Protein AF-A0A817FP18-F1 (afdb_monomer_lite)

Radius of gyration: 15.21 Å; chains: 1; bounding box: 32×34×40 Å

Secondary structure (DSSP, 8-state):
-EEEE--SSS-------EEEEEETTEEEEES-STTTTT--TT-EEEEE-TTS-TT-EEEEEEEEEETTTTEEEEEESS--PPPP-----TT-EEEEEEEEE-SS-EEEEEEEEEEEE----TTS--EE-----TT-TTPEEEE-

Structure (mmCIF, N/CA/C/O backbone):
data_AF-A0A817FP18-F1
#
_entry.id   AF-A0A817FP18-F1
#
loop_
_atom_site.group_PDB
_atom_site.id
_atom_site.type_symbol
_atom_site.label_atom_id
_atom_site.label_alt_id
_atom_site.label_comp_id
_atom_site.label_asym_id
_atom_site.label_entity_id
_atom_site.label_seq_id
_atom_site.pdbx_PDB_ins_code
_atom_site.Cartn_x
_atom_site.Cartn_y
_atom_site.Cartn_z
_atom_site.occupancy
_atom_site.B_iso_or_equiv
_atom_site.auth_seq_id
_atom_site.auth_comp_id
_atom_site.auth_asym_id
_atom_site.auth_atom_id
_atom_site.pdbx_PDB_model_num
ATOM 1 N N . MET A 1 1 ? -7.215 5.954 -2.078 1.00 38.84 1 MET A N 1
ATOM 2 C CA . MET A 1 1 ? -6.108 6.244 -1.145 1.00 38.84 1 MET A CA 1
ATOM 3 C C . MET A 1 1 ? -6.620 7.127 -0.027 1.00 38.84 1 MET A C 1
ATOM 5 O O . MET A 1 1 ? -7.559 7.867 -0.280 1.00 38.84 1 MET A O 1
ATOM 9 N N . LEU A 1 2 ? -6.086 7.004 1.185 1.00 39.00 2 LEU A N 1
ATOM 10 C CA . LEU A 1 2 ? -6.812 7.363 2.402 1.00 39.00 2 LEU A CA 1
ATOM 11 C C . LEU A 1 2 ? -5.820 7.767 3.541 1.00 39.00 2 LEU A C 1
ATOM 13 O O . LEU A 1 2 ? -4.729 7.204 3.593 1.00 39.00 2 LEU A O 1
ATOM 17 N N . THR A 1 3 ? -6.172 8.722 4.423 1.00 42.47 3 THR A N 1
ATOM 18 C CA . THR A 1 3 ? -5.342 9.241 5.552 1.00 42.47 3 THR A CA 1
ATOM 19 C C . THR A 1 3 ? -5.980 9.064 6.939 1.00 42.47 3 THR A C 1
ATOM 21 O O . THR A 1 3 ? -7.118 9.481 7.099 1.00 42.47 3 THR A O 1
ATOM 24 N N . ILE A 1 4 ? -5.291 8.530 7.963 1.00 39.19 4 ILE A N 1
ATOM 25 C CA . ILE A 1 4 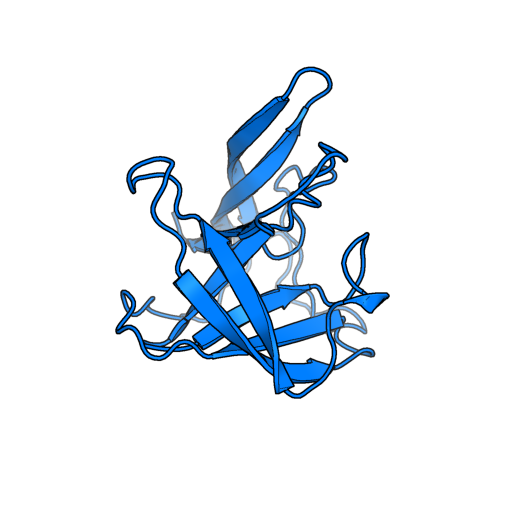? -5.899 8.314 9.301 1.00 39.19 4 ILE A CA 1
ATOM 26 C C . ILE A 1 4 ? -5.957 9.591 10.187 1.00 39.19 4 ILE A C 1
ATOM 28 O O . ILE A 1 4 ? -4.952 10.292 10.259 1.00 39.19 4 ILE A O 1
ATOM 32 N N . SER A 1 5 ? -7.069 9.881 10.895 1.00 44.62 5 SER A N 1
ATOM 33 C CA . SER A 1 5 ? -7.190 10.963 11.911 1.00 44.62 5 SER A CA 1
ATOM 34 C C . SER A 1 5 ? -7.964 10.557 13.193 1.00 44.62 5 SER A C 1
ATOM 36 O O . SER A 1 5 ? -8.685 9.564 13.203 1.00 44.62 5 SER A O 1
ATOM 38 N N . GLU A 1 6 ? -7.816 11.315 14.289 1.00 44.12 6 GLU A N 1
ATOM 39 C CA . GLU A 1 6 ? -8.673 11.270 15.494 1.00 44.12 6 GLU A CA 1
ATOM 40 C C . GLU A 1 6 ? -9.387 12.638 15.662 1.00 44.12 6 GLU A C 1
ATOM 42 O O . GLU A 1 6 ? -8.814 13.681 15.349 1.00 44.12 6 GLU A O 1
ATOM 47 N N . GLN A 1 7 ? -10.617 12.663 16.193 1.00 41.69 7 GLN A N 1
ATOM 48 C CA . GLN A 1 7 ? -11.227 13.846 16.838 1.00 41.69 7 GLN A CA 1
ATOM 49 C C . GLN A 1 7 ? -11.579 13.430 18.282 1.00 41.69 7 GLN A C 1
ATOM 51 O O . GLN A 1 7 ? -12.149 12.357 18.454 1.00 41.69 7 GLN A O 1
ATOM 56 N N . GLN A 1 8 ? -11.281 14.147 19.374 1.00 38.97 8 GLN A N 1
ATOM 57 C CA . GLN A 1 8 ? -11.077 15.580 19.627 1.00 38.97 8 GLN A CA 1
ATOM 58 C C . GLN A 1 8 ? -10.004 15.830 20.723 1.00 38.97 8 GLN A C 1
ATOM 60 O O . GLN A 1 8 ? -9.705 14.936 21.507 1.00 38.97 8 GLN A O 1
ATOM 65 N N . GLN A 1 9 ? -9.583 17.103 20.826 1.00 32.91 9 GLN A N 1
ATOM 66 C CA . GLN A 1 9 ? -8.765 17.789 21.853 1.00 32.91 9 GLN A CA 1
ATOM 67 C C . GLN A 1 9 ? -7.232 17.812 21.672 1.00 32.91 9 GLN A C 1
ATOM 69 O O . GLN A 1 9 ? -6.506 16.886 22.007 1.00 32.91 9 GLN A O 1
ATOM 74 N N . GLU A 1 10 ? -6.767 18.972 21.186 1.00 33.22 10 GLU A N 1
ATOM 75 C CA . GLU A 1 10 ? -5.499 19.641 21.526 1.00 33.22 10 GLU A CA 1
ATOM 76 C C . GLU A 1 10 ? -4.228 18.776 21.579 1.00 33.22 10 GLU A C 1
ATOM 78 O O . GLU A 1 10 ? -3.484 18.752 22.552 1.00 33.22 10 GLU A O 1
ATOM 83 N N . SER A 1 11 ? -3.903 18.153 20.449 1.00 31.05 11 SER A N 1
ATOM 84 C CA . SER A 1 11 ? -2.526 18.104 19.942 1.00 31.05 11 SER A CA 1
ATOM 85 C C . SER A 1 11 ? -2.584 17.864 18.432 1.00 31.05 11 SER A C 1
ATOM 87 O O . SER A 1 11 ? -2.917 16.779 17.969 1.00 31.05 11 SER A O 1
ATOM 89 N N . ASN A 1 12 ? -2.334 18.912 17.639 1.00 33.53 12 ASN A N 1
ATOM 90 C CA . ASN A 1 12 ? -2.359 18.872 16.170 1.00 33.53 12 ASN A CA 1
ATOM 91 C C . ASN A 1 12 ? -1.159 18.087 15.614 1.00 33.53 12 ASN A C 1
ATOM 93 O O . ASN A 1 12 ? -0.269 18.642 14.972 1.00 33.53 12 ASN A O 1
ATOM 97 N N . ILE A 1 13 ? -1.132 16.781 15.856 1.00 35.38 13 ILE A N 1
ATOM 98 C CA . ILE A 1 13 ? -0.326 15.845 15.083 1.00 35.38 13 ILE A CA 1
ATOM 99 C C . ILE A 1 13 ? -1.284 14.777 14.578 1.00 35.38 13 ILE A C 1
ATOM 101 O O . ILE A 1 13 ? -1.386 13.686 15.134 1.00 35.38 13 ILE A O 1
ATOM 105 N N . THR A 1 14 ? -1.990 15.087 13.493 1.00 50.28 14 THR A N 1
ATOM 106 C CA . THR A 1 14 ? -2.580 14.043 12.661 1.00 50.28 14 THR A CA 1
ATOM 107 C C . THR A 1 14 ? -1.414 13.222 12.117 1.00 50.28 14 THR A C 1
ATOM 109 O O . THR A 1 14 ? -0.649 13.668 11.253 1.00 50.28 14 THR A O 1
ATOM 112 N N . LYS A 1 15 ? -1.192 12.044 12.702 1.00 58.91 15 LYS A N 1
ATOM 113 C CA . LYS A 1 15 ? -0.192 11.093 12.224 1.00 58.91 15 LYS A CA 1
ATOM 114 C C . LYS A 1 15 ? -0.717 10.482 10.935 1.00 58.91 15 LYS A C 1
ATOM 116 O O . LYS A 1 15 ? -1.353 9.436 10.925 1.00 58.91 15 LYS A O 1
ATOM 121 N N . ASN A 1 16 ? -0.477 11.182 9.835 1.00 64.31 16 ASN A N 1
ATOM 122 C CA . ASN A 1 16 ? -1.006 10.765 8.549 1.00 64.31 16 ASN A CA 1
ATOM 123 C C . ASN A 1 16 ? -0.190 9.573 8.039 1.00 64.31 16 ASN A C 1
ATOM 125 O O . ASN A 1 16 ? 1.040 9.614 7.971 1.00 64.31 16 ASN A O 1
ATOM 129 N N . HIS A 1 17 ? -0.890 8.506 7.695 1.00 76.88 17 HIS A N 1
ATOM 130 C CA . HIS A 1 17 ? -0.337 7.343 7.028 1.00 76.88 17 HIS A CA 1
ATOM 131 C C . HIS A 1 17 ? -1.169 7.111 5.779 1.00 76.88 17 HIS A C 1
ATOM 133 O O . HIS A 1 17 ? -2.393 7.252 5.825 1.00 76.88 17 HIS A O 1
ATOM 139 N N . THR A 1 18 ? -0.507 6.798 4.673 1.00 87.19 18 THR A N 1
ATOM 140 C CA . THR A 1 18 ? -1.205 6.500 3.431 1.00 87.19 18 THR A CA 1
ATOM 141 C C . THR A 1 18 ? -1.739 5.077 3.501 1.00 87.19 18 THR A C 1
ATOM 143 O O . THR A 1 18 ? -1.046 4.173 3.963 1.00 87.19 18 THR A O 1
ATOM 146 N N . VAL A 1 19 ? -2.974 4.871 3.056 1.00 89.94 19 VAL A N 1
ATOM 147 C CA . VAL A 1 19 ? -3.557 3.533 2.914 1.00 89.94 19 VAL A CA 1
ATOM 148 C C . VAL A 1 19 ? -4.184 3.373 1.526 1.00 89.94 19 VAL A C 1
ATOM 150 O O . VAL A 1 19 ? -4.611 4.346 0.887 1.00 89.94 19 VAL A O 1
ATOM 153 N N . THR A 1 20 ? -4.287 2.129 1.076 1.00 92.12 20 THR A N 1
ATOM 154 C CA . THR A 1 20 ? -4.743 1.743 -0.261 1.00 92.12 20 THR A CA 1
ATOM 155 C C . THR A 1 20 ? -5.949 0.824 -0.166 1.00 92.12 20 THR A C 1
ATOM 157 O O . THR A 1 20 ? -5.976 -0.086 0.653 1.00 92.12 20 THR A O 1
ATOM 160 N N . ILE A 1 21 ? -6.965 1.054 -0.997 1.00 91.75 21 ILE A N 1
ATOM 161 C CA . ILE A 1 21 ? -8.116 0.148 -1.097 1.00 91.75 21 ILE A CA 1
ATOM 162 C C . ILE A 1 21 ? -7.668 -1.092 -1.863 1.00 91.75 21 ILE A C 1
ATOM 164 O O . ILE A 1 21 ? -7.011 -0.949 -2.890 1.00 91.75 21 ILE A O 1
ATOM 168 N N . VAL A 1 22 ? -8.018 -2.284 -1.379 1.00 91.81 22 VAL A N 1
ATOM 169 C CA . VAL A 1 22 ? -7.691 -3.564 -2.041 1.00 91.81 22 VAL A CA 1
ATOM 170 C C . VAL A 1 22 ? -8.918 -4.399 -2.382 1.00 91.81 22 VAL A C 1
ATOM 172 O O . VAL A 1 22 ? -8.828 -5.287 -3.222 1.00 91.81 22 VAL A O 1
ATOM 175 N N . ASN A 1 23 ? -10.062 -4.121 -1.752 1.00 90.38 23 ASN A N 1
ATOM 176 C CA . ASN A 1 23 ? -11.352 -4.714 -2.091 1.00 90.38 23 ASN A CA 1
ATOM 177 C C . ASN A 1 23 ? -12.501 -3.784 -1.645 1.00 90.38 23 ASN A C 1
ATOM 179 O O . ASN A 1 23 ? -12.257 -2.743 -1.037 1.00 90.38 23 ASN A O 1
ATOM 183 N N . ASP A 1 24 ? -13.740 -4.180 -1.915 1.00 90.38 24 ASP A N 1
ATOM 184 C CA . ASP A 1 24 ? -14.992 -3.474 -1.609 1.00 90.38 24 ASP A CA 1
ATOM 185 C C . ASP A 1 24 ? -15.174 -3.034 -0.151 1.00 90.38 24 ASP A C 1
ATOM 187 O O . ASP A 1 24 ? -15.939 -2.117 0.108 1.00 90.38 24 ASP A O 1
ATOM 191 N N . ASN A 1 25 ? -14.486 -3.628 0.814 1.00 93.56 25 ASN A N 1
ATOM 192 C CA . ASN A 1 25 ? -14.540 -3.190 2.212 1.00 93.56 25 ASN A CA 1
ATOM 193 C C . ASN A 1 25 ? -13.189 -3.277 2.931 1.00 93.56 25 ASN A C 1
ATOM 195 O O . ASN A 1 25 ? -13.130 -3.164 4.157 1.00 93.56 25 ASN A O 1
ATOM 199 N N . HIS A 1 26 ? -12.105 -3.468 2.177 1.00 94.25 26 HIS A N 1
ATOM 200 C CA . HIS A 1 26 ? -10.772 -3.689 2.721 1.00 94.25 26 HIS A CA 1
ATOM 201 C C . HIS A 1 26 ? -9.782 -2.646 2.234 1.00 94.25 26 HIS A C 1
ATOM 203 O O . HIS A 1 26 ? -9.683 -2.342 1.041 1.00 94.25 26 HIS A O 1
ATOM 209 N N . ILE A 1 27 ? -8.981 -2.170 3.178 1.00 93.75 27 ILE A N 1
ATOM 210 C CA . ILE A 1 27 ? -7.863 -1.276 2.927 1.00 93.75 27 ILE A CA 1
ATOM 211 C C . ILE A 1 27 ? -6.595 -1.859 3.550 1.00 93.75 27 ILE A C 1
ATOM 213 O O . ILE A 1 27 ? -6.641 -2.518 4.592 1.00 93.75 27 ILE A O 1
ATOM 217 N N . VAL A 1 28 ? -5.457 -1.599 2.923 1.00 93.56 28 VAL A N 1
ATOM 218 C CA . VAL A 1 28 ? -4.139 -2.007 3.403 1.00 93.56 28 VAL A CA 1
ATOM 219 C C . VAL A 1 28 ? -3.241 -0.807 3.583 1.00 93.56 28 VAL A C 1
ATOM 221 O O . VAL A 1 28 ? -3.393 0.225 2.934 1.00 93.56 28 VAL A O 1
ATOM 224 N N . SER A 1 29 ? -2.281 -0.968 4.471 1.00 92.81 29 SER A N 1
ATOM 225 C CA . SER A 1 29 ? -1.249 0.008 4.752 1.00 92.81 29 SER A CA 1
ATOM 226 C C . SER A 1 29 ? 0.005 -0.722 5.202 1.00 92.81 29 SER A C 1
ATOM 228 O O . SER A 1 29 ? -0.052 -1.919 5.489 1.00 92.81 29 SER A O 1
ATOM 230 N N . HIS A 1 30 ? 1.124 -0.014 5.313 1.00 91.19 30 HIS A N 1
ATOM 231 C CA . HIS A 1 30 ? 2.275 -0.561 6.019 1.00 91.19 30 HIS A CA 1
ATOM 232 C C . HIS A 1 30 ? 2.035 -0.577 7.531 1.00 91.19 30 HIS A C 1
ATOM 234 O O . HIS A 1 30 ? 1.278 0.244 8.057 1.00 91.19 30 HIS A O 1
ATOM 240 N N . TYR A 1 31 ? 2.636 -1.555 8.211 1.00 90.25 31 TYR A N 1
ATOM 241 C CA . TYR A 1 31 ? 2.503 -1.726 9.659 1.00 90.25 31 TYR A CA 1
ATOM 242 C C . TYR A 1 31 ? 3.514 -0.873 10.442 1.00 90.25 31 TYR A C 1
ATOM 244 O O . TYR A 1 31 ? 3.256 -0.475 11.583 1.00 90.25 31 TYR A O 1
ATOM 252 N N . HIS A 1 32 ? 4.671 -0.574 9.850 1.00 87.56 32 HIS A N 1
ATOM 253 C CA . HIS A 1 32 ? 5.660 0.315 10.443 1.00 87.56 32 HIS A CA 1
ATOM 254 C C . HIS A 1 32 ? 5.187 1.775 10.532 1.00 87.56 32 HIS A C 1
ATOM 256 O O . HIS A 1 32 ? 4.117 2.170 10.081 1.00 87.56 32 HIS A O 1
ATOM 262 N N . GLY A 1 33 ? 6.049 2.611 11.108 1.00 77.44 33 GLY A N 1
ATOM 263 C CA . GLY A 1 33 ? 5.865 4.055 11.132 1.00 77.44 33 GLY A CA 1
ATOM 264 C C . GLY A 1 33 ? 5.222 4.562 12.417 1.00 77.44 33 GLY A C 1
ATOM 265 O O . GLY A 1 33 ? 5.158 3.878 13.439 1.00 77.44 33 GLY A O 1
ATOM 266 N N . GLU A 1 34 ? 4.785 5.817 12.370 1.00 72.12 34 GLU A N 1
ATOM 267 C CA . GLU A 1 34 ? 4.376 6.593 13.549 1.00 72.12 34 GLU A CA 1
ATOM 268 C C . GLU A 1 34 ? 3.079 6.071 14.197 1.00 72.12 34 GLU A C 1
ATOM 270 O O . GLU A 1 34 ? 2.843 6.320 15.385 1.00 72.12 34 GLU A O 1
ATOM 275 N N . LEU A 1 35 ? 2.280 5.313 13.435 1.00 75.94 35 LEU A N 1
ATOM 276 C CA . LEU A 1 35 ? 1.022 4.702 13.870 1.00 75.94 35 LEU A CA 1
ATOM 277 C C . LEU A 1 35 ? 1.171 3.272 14.403 1.00 75.94 35 LEU A C 1
ATOM 279 O O . LEU A 1 35 ? 0.193 2.729 14.906 1.00 75.94 35 LEU A O 1
ATOM 283 N N . ARG A 1 36 ? 2.356 2.643 14.355 1.00 83.00 36 ARG A N 1
ATOM 284 C CA . ARG A 1 36 ? 2.516 1.215 14.709 1.00 83.00 36 ARG A CA 1
ATOM 285 C C . ARG A 1 36 ? 1.894 0.841 16.063 1.00 83.00 36 ARG A C 1
ATOM 287 O O . ARG A 1 36 ? 1.235 -0.186 16.183 1.00 83.00 36 ARG A O 1
ATOM 294 N N . TYR A 1 37 ? 2.062 1.683 17.083 1.00 83.62 37 TYR A N 1
ATOM 295 C CA . TYR A 1 37 ? 1.529 1.443 18.437 1.00 83.62 37 TYR A CA 1
ATOM 296 C C . TYR A 1 37 ? -0.002 1.568 18.540 1.00 83.62 37 TYR A C 1
ATOM 298 O O . TYR A 1 37 ? -0.608 1.125 19.521 1.00 83.62 37 TYR A O 1
ATOM 306 N N . GLU A 1 38 ? -0.623 2.173 17.532 1.00 83.81 38 GLU A N 1
ATOM 307 C CA . GLU A 1 38 ? -2.062 2.385 17.404 1.00 83.81 38 GLU A CA 1
ATOM 308 C C . GLU A 1 38 ? -2.711 1.294 16.535 1.00 83.81 38 GLU A C 1
ATOM 310 O O . GLU A 1 38 ? -3.901 1.023 16.679 1.00 83.81 38 GLU A O 1
ATOM 315 N N . LEU A 1 39 ? -1.931 0.580 15.717 1.00 86.69 39 LEU A N 1
ATOM 316 C CA . LEU A 1 39 ? -2.383 -0.544 14.892 1.00 86.69 39 LEU A CA 1
ATOM 317 C C . LEU A 1 39 ? -2.558 -1.830 15.723 1.00 86.69 39 LEU A C 1
ATOM 319 O O . LEU A 1 39 ? -1.787 -2.783 15.617 1.00 86.69 39 LEU A O 1
ATOM 323 N N . LYS A 1 40 ? -3.585 -1.861 16.579 1.00 90.25 40 LYS A N 1
ATOM 324 C CA . LYS A 1 40 ? -3.951 -3.030 17.403 1.00 90.25 40 LYS A CA 1
ATOM 325 C C . LYS A 1 40 ? -5.181 -3.732 16.846 1.00 90.25 40 LYS A C 1
ATOM 327 O O . LYS A 1 40 ? -6.123 -3.062 16.437 1.00 90.25 40 LYS A O 1
ATOM 332 N N . LEU A 1 41 ? -5.212 -5.067 16.908 1.00 94.25 41 LEU A N 1
ATOM 333 C CA . LEU A 1 41 ? -6.384 -5.847 16.495 1.00 94.25 41 LEU A CA 1
ATOM 334 C C . LEU A 1 41 ? -7.654 -5.337 17.183 1.00 94.25 41 LEU A C 1
ATOM 336 O O . LEU A 1 41 ? -7.694 -5.151 18.399 1.00 94.25 41 LEU A O 1
ATOM 340 N N . GLY A 1 42 ? -8.690 -5.111 16.382 1.00 92.06 42 GLY A N 1
ATOM 341 C CA . GLY A 1 42 ? -9.985 -4.626 16.833 1.00 92.06 42 GLY A CA 1
ATOM 342 C C . GLY A 1 42 ? -10.073 -3.124 17.100 1.00 92.06 42 GLY A C 1
ATOM 343 O O . GLY A 1 42 ? -11.178 -2.651 17.357 1.00 92.06 42 GLY A O 1
ATOM 344 N N . ARG A 1 43 ? -8.967 -2.371 17.022 1.00 91.19 43 ARG A N 1
ATOM 345 C CA . ARG A 1 43 ? -8.990 -0.913 17.179 1.00 91.19 43 ARG A CA 1
ATOM 346 C C . ARG A 1 43 ? -9.638 -0.255 15.963 1.00 91.19 43 ARG A C 1
ATOM 348 O O . ARG A 1 43 ? -9.344 -0.623 14.825 1.00 91.19 43 ARG A O 1
ATOM 355 N N . ASN A 1 44 ? -10.492 0.726 16.241 1.00 89.94 44 ASN A N 1
ATOM 356 C CA . ASN A 1 44 ? -11.079 1.594 15.232 1.00 89.94 44 ASN A CA 1
ATOM 357 C C . ASN A 1 44 ? -10.158 2.788 14.969 1.00 89.94 44 ASN A C 1
ATOM 359 O O . ASN A 1 44 ? -9.581 3.351 15.901 1.00 89.94 44 ASN A O 1
ATOM 363 N N . LEU A 1 45 ? -10.039 3.152 13.699 1.00 88.12 45 LEU A N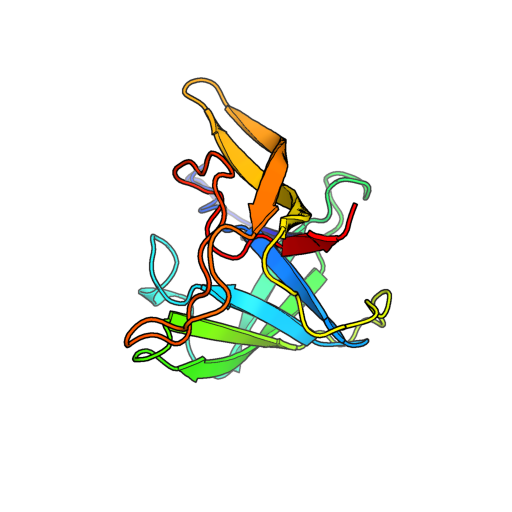 1
ATOM 364 C CA . LEU A 1 45 ? -9.299 4.292 13.173 1.00 88.12 45 LEU A CA 1
ATOM 365 C C . LEU A 1 45 ? -10.219 5.013 12.182 1.00 88.12 45 LEU A C 1
ATOM 367 O O . LEU A 1 45 ? -11.154 4.407 11.657 1.00 88.12 45 LEU A O 1
ATOM 371 N N . TYR A 1 46 ? -9.972 6.286 11.906 1.00 86.62 46 TYR A N 1
ATOM 372 C CA . TYR A 1 46 ? -10.763 7.039 10.932 1.00 86.62 46 TYR A CA 1
ATOM 373 C C . TYR A 1 46 ? -9.916 7.399 9.749 1.00 86.62 46 TYR A C 1
ATOM 375 O O . TYR A 1 46 ? -8.817 7.872 9.969 1.00 86.62 46 TYR A O 1
ATOM 383 N N . VAL A 1 47 ? -10.416 7.236 8.528 1.00 84.00 47 VAL A N 1
ATOM 384 C CA . VAL A 1 47 ? -9.641 7.483 7.318 1.00 84.00 47 VAL A CA 1
ATOM 385 C C . VAL A 1 47 ? -10.318 8.480 6.382 1.00 84.00 47 VAL A C 1
ATOM 387 O O . VAL A 1 47 ? -11.502 8.355 6.087 1.00 84.00 47 VAL A O 1
ATOM 390 N N . LYS A 1 48 ? -9.565 9.475 5.911 1.00 80.19 48 LYS A N 1
ATOM 391 C CA . LYS A 1 48 ? -9.996 10.577 5.044 1.00 80.19 48 LYS A CA 1
ATOM 392 C C . LYS A 1 48 ? -9.616 10.325 3.588 1.00 80.19 48 LYS A C 1
ATOM 394 O O . LYS A 1 48 ? -8.463 9.991 3.310 1.00 80.19 48 LYS A O 1
ATOM 399 N N . PHE A 1 49 ? -10.561 10.525 2.671 1.00 72.75 49 PHE A N 1
ATOM 400 C CA . PHE A 1 49 ? -10.322 10.484 1.223 1.00 72.75 49 PHE A CA 1
ATOM 401 C C . PHE A 1 49 ? -9.915 11.865 0.680 1.00 72.75 49 PHE A C 1
ATOM 403 O O . PHE A 1 49 ? -10.365 12.870 1.226 1.00 72.75 49 PHE A O 1
ATOM 410 N N . PRO A 1 50 ? -9.107 11.928 -0.397 1.00 63.78 50 PRO A N 1
ATOM 411 C CA . PRO A 1 50 ? -8.695 13.187 -1.020 1.00 63.78 50 PRO A CA 1
ATOM 412 C C . PRO A 1 50 ? -9.851 14.028 -1.554 1.00 63.78 50 PRO A C 1
ATOM 414 O O . PRO A 1 50 ? -9.844 15.239 -1.375 1.00 63.78 50 PRO A O 1
ATOM 417 N N . ASP A 1 51 ? -10.834 13.374 -2.173 1.00 59.69 51 ASP A N 1
ATOM 418 C CA . ASP A 1 51 ? -11.892 14.040 -2.945 1.00 59.69 51 ASP A CA 1
ATOM 419 C C . ASP A 1 51 ? -13.217 14.161 -2.184 1.00 59.69 51 ASP A C 1
ATOM 421 O O . ASP A 1 51 ? -14.241 14.531 -2.757 1.00 59.69 51 ASP A O 1
ATOM 425 N N . ILE A 1 52 ? -13.226 13.809 -0.898 1.00 55.72 52 ILE A N 1
ATOM 426 C CA . ILE A 1 52 ? -14.412 13.918 -0.054 1.00 55.72 52 ILE A CA 1
ATOM 427 C C . ILE A 1 52 ? -14.195 15.090 0.898 1.00 55.72 52 ILE A C 1
ATOM 429 O O . ILE A 1 52 ? -13.079 15.295 1.378 1.00 55.72 52 ILE A O 1
ATOM 433 N N . ASP A 1 53 ? -15.268 15.857 1.118 1.00 58.44 53 ASP A N 1
ATOM 434 C CA . ASP A 1 53 ? -15.358 16.978 2.057 1.00 58.44 53 ASP A CA 1
ATOM 435 C C . ASP A 1 53 ? -14.458 16.774 3.285 1.00 58.44 53 ASP A C 1
ATOM 437 O O . ASP A 1 53 ? -14.394 15.672 3.836 1.00 58.44 53 ASP A O 1
ATOM 441 N N . GLU A 1 54 ? -13.766 17.829 3.726 1.00 57.06 54 GLU A N 1
ATOM 442 C CA . GLU A 1 54 ? -12.704 17.751 4.735 1.00 57.06 54 GLU A CA 1
ATOM 443 C C . GLU A 1 54 ? -13.151 17.120 6.060 1.00 57.06 54 GLU A C 1
ATOM 445 O O . GLU A 1 54 ? -12.314 16.649 6.835 1.00 57.06 54 GLU A O 1
ATOM 450 N N . TYR A 1 55 ? -14.462 17.091 6.287 1.00 57.69 55 TYR A N 1
ATOM 451 C CA . TYR A 1 55 ? -15.124 16.553 7.464 1.00 57.69 55 TYR A CA 1
ATOM 452 C C . TYR A 1 55 ? -15.479 15.065 7.359 1.00 57.69 55 TYR A C 1
ATOM 454 O O . TYR A 1 55 ? -15.722 14.426 8.386 1.00 57.69 55 TYR A O 1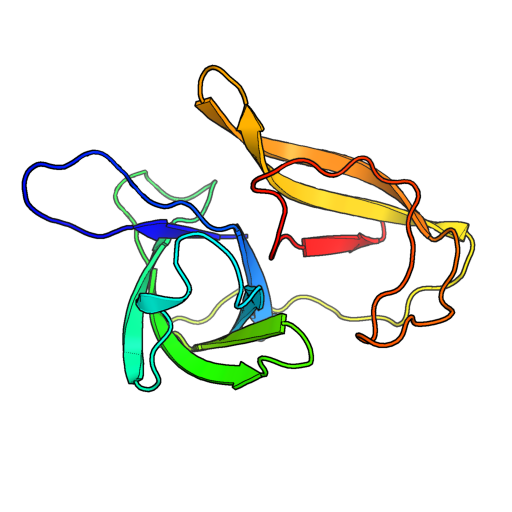
ATOM 462 N N . THR A 1 56 ? -15.481 14.474 6.162 1.00 66.44 56 THR A N 1
ATOM 463 C CA . THR A 1 56 ? -15.897 13.078 5.990 1.00 66.44 56 THR A CA 1
ATOM 464 C C . THR A 1 56 ? -14.750 12.122 6.271 1.00 66.44 56 THR A C 1
ATOM 466 O O . THR A 1 56 ? -13.734 12.089 5.573 1.00 66.44 56 THR A O 1
ATOM 469 N N . HIS A 1 57 ? -14.959 11.285 7.280 1.00 76.00 57 HIS A N 1
ATOM 470 C CA . HIS A 1 57 ? -14.034 10.238 7.665 1.00 76.00 57 HIS A CA 1
ATOM 471 C C . HIS A 1 57 ? -14.735 8.883 7.673 1.00 76.00 57 HIS A C 1
ATOM 473 O O . HIS A 1 57 ? -15.871 8.755 8.126 1.00 76.00 57 HIS A O 1
ATOM 479 N N . TYR A 1 58 ? -14.029 7.857 7.213 1.00 84.00 58 TYR A N 1
ATOM 480 C CA . TYR A 1 58 ? -14.497 6.480 7.211 1.00 84.00 58 TYR A CA 1
ATOM 481 C C . TYR A 1 58 ? -13.923 5.764 8.413 1.00 84.00 58 TYR A C 1
ATOM 483 O O . TYR A 1 58 ? -12.706 5.663 8.556 1.00 84.00 58 TYR A O 1
ATOM 491 N N . MET A 1 59 ? -14.791 5.236 9.268 1.00 90.00 59 MET A N 1
ATOM 492 C CA . MET A 1 59 ? -14.337 4.349 10.325 1.00 90.00 59 MET A CA 1
ATOM 493 C C . MET A 1 59 ? -13.857 3.032 9.706 1.00 90.00 59 MET A C 1
ATOM 495 O O . MET A 1 59 ? -14.545 2.411 8.888 1.00 90.00 59 MET A O 1
ATOM 499 N N . VAL A 1 60 ? -12.664 2.615 10.110 1.00 92.94 60 VAL A N 1
ATOM 500 C CA . VAL A 1 60 ? -12.044 1.346 9.740 1.00 92.94 60 VAL A CA 1
ATOM 501 C C . VAL A 1 60 ? -11.589 0.630 11.000 1.00 92.94 60 VAL A C 1
ATOM 503 O O . VAL A 1 60 ? -11.204 1.259 11.982 1.00 92.94 60 VAL A O 1
ATOM 506 N N . LYS A 1 61 ? -11.598 -0.694 10.971 1.00 95.56 61 LYS A N 1
ATOM 507 C CA . LYS A 1 61 ? -11.176 -1.555 12.069 1.00 95.56 61 LYS A CA 1
ATOM 508 C C . LYS A 1 61 ? -9.968 -2.366 11.646 1.00 95.56 61 LYS A C 1
ATOM 510 O O . LYS A 1 61 ? -9.994 -2.994 10.593 1.00 95.56 61 LYS A O 1
ATOM 515 N N . VAL A 1 62 ? -8.928 -2.404 12.471 1.00 95.38 62 VAL A N 1
ATOM 516 C CA . VAL A 1 62 ? -7.779 -3.292 12.243 1.00 95.38 62 VAL A CA 1
ATOM 517 C C . VAL A 1 62 ? -8.223 -4.740 12.436 1.00 95.38 62 VAL A C 1
ATOM 519 O O . VAL A 1 62 ? -8.610 -5.131 13.541 1.00 95.38 62 VAL A O 1
ATOM 522 N N . ILE A 1 63 ? -8.162 -5.540 11.371 1.00 97.44 63 ILE A N 1
ATOM 523 C CA . ILE A 1 63 ? -8.590 -6.947 11.399 1.00 97.44 63 ILE A CA 1
ATOM 524 C C . ILE A 1 63 ? -7.419 -7.924 11.332 1.00 97.44 63 ILE A C 1
ATOM 526 O O . ILE A 1 63 ? -7.540 -9.048 11.812 1.00 97.44 63 ILE A O 1
ATOM 530 N N . TYR A 1 64 ? -6.281 -7.503 10.779 1.00 96.38 64 TYR A N 1
ATOM 531 C CA . TYR A 1 64 ? -5.086 -8.332 10.676 1.00 96.38 64 TYR A CA 1
ATOM 532 C C . TYR A 1 64 ? -3.838 -7.467 10.473 1.00 96.38 64 TYR A C 1
ATOM 534 O O . TYR A 1 64 ? -3.921 -6.376 9.914 1.00 96.38 64 TYR A O 1
ATOM 542 N N . PHE A 1 65 ? -2.673 -7.952 10.895 1.00 95.19 65 PHE A N 1
ATOM 543 C CA . PHE A 1 65 ? -1.382 -7.389 10.504 1.00 95.19 65 PHE A CA 1
ATOM 544 C C . PHE A 1 65 ? -0.319 -8.482 10.432 1.00 95.19 65 PHE A C 1
ATOM 546 O O . PHE A 1 65 ? -0.417 -9.513 11.101 1.00 95.19 65 PHE A O 1
ATOM 553 N N . ASN A 1 66 ? 0.712 -8.238 9.630 1.00 93.12 66 ASN A N 1
ATOM 554 C CA . ASN A 1 66 ? 1.885 -9.086 9.516 1.00 93.12 66 ASN A CA 1
ATOM 555 C C . ASN A 1 66 ? 3.136 -8.222 9.663 1.00 93.12 66 ASN A C 1
ATOM 557 O O . ASN A 1 66 ? 3.444 -7.419 8.788 1.00 93.12 66 ASN A O 1
ATOM 561 N N . GLU A 1 67 ? 3.864 -8.398 10.764 1.00 91.00 67 GLU A N 1
ATOM 562 C CA . GLU A 1 67 ? 5.064 -7.599 11.036 1.00 91.00 67 GLU A CA 1
ATOM 563 C C . GLU A 1 67 ? 6.245 -7.974 10.130 1.00 91.00 67 GLU A C 1
ATOM 565 O O . GLU A 1 67 ? 7.092 -7.132 9.851 1.00 91.00 67 GLU A O 1
ATOM 570 N N . ASN A 1 68 ? 6.302 -9.221 9.648 1.00 90.06 68 ASN A N 1
ATOM 571 C CA . ASN A 1 68 ? 7.402 -9.705 8.809 1.00 90.06 68 ASN A CA 1
ATOM 572 C C . ASN A 1 68 ? 7.308 -9.174 7.377 1.00 90.06 68 ASN A C 1
ATOM 574 O O . ASN A 1 68 ? 8.330 -8.895 6.757 1.00 90.06 68 ASN A O 1
ATOM 578 N N . LEU A 1 69 ? 6.082 -9.069 6.863 1.00 90.44 69 LEU A N 1
ATOM 579 C CA . LEU A 1 69 ? 5.768 -8.516 5.542 1.00 90.44 69 LEU A CA 1
ATOM 580 C C . LEU A 1 69 ? 5.328 -7.048 5.616 1.00 90.44 69 LEU A C 1
ATOM 582 O O . LEU A 1 69 ? 4.918 -6.483 4.611 1.00 90.44 69 LEU A O 1
ATOM 586 N N . ASP A 1 70 ? 5.387 -6.461 6.812 1.00 91.25 70 ASP A N 1
ATOM 587 C CA . ASP A 1 70 ? 5.164 -5.044 7.074 1.00 91.25 70 ASP A CA 1
ATOM 588 C C . ASP A 1 70 ? 3.842 -4.481 6.525 1.00 91.25 70 ASP A C 1
ATOM 590 O O . ASP A 1 70 ? 3.796 -3.393 5.956 1.00 91.25 70 ASP A O 1
ATOM 594 N N . TYR A 1 71 ? 2.732 -5.195 6.732 1.00 92.81 71 TYR A N 1
ATOM 595 C CA . TYR A 1 71 ? 1.410 -4.696 6.348 1.00 92.81 71 TYR A CA 1
ATOM 596 C C . TYR A 1 71 ? 0.356 -4.857 7.438 1.00 92.81 71 TYR A C 1
ATOM 598 O O . TYR A 1 71 ? 0.395 -5.768 8.267 1.00 92.81 71 TYR A O 1
ATOM 606 N N . VAL A 1 72 ? -0.632 -3.970 7.397 1.00 94.75 72 VAL A N 1
ATOM 607 C CA . VAL A 1 72 ? -1.855 -4.018 8.197 1.00 94.75 72 VAL A CA 1
ATOM 608 C C . VAL A 1 72 ? -3.060 -4.013 7.262 1.00 94.75 72 VAL A C 1
ATOM 610 O O . VAL A 1 72 ? -3.109 -3.257 6.293 1.00 94.75 72 VAL A O 1
ATOM 613 N N . LEU A 1 73 ? -4.030 -4.871 7.558 1.00 95.81 73 LEU A N 1
ATOM 614 C CA . LEU A 1 73 ? -5.310 -4.967 6.872 1.00 95.81 73 LEU A CA 1
ATOM 615 C C . LEU A 1 73 ? -6.400 -4.408 7.787 1.00 95.81 73 LEU A C 1
ATOM 617 O O . LEU A 1 73 ? -6.542 -4.817 8.947 1.00 95.81 73 LEU A O 1
ATOM 621 N N . MET A 1 74 ? -7.186 -3.483 7.249 1.00 95.69 74 MET A N 1
ATOM 622 C CA . MET A 1 74 ? -8.308 -2.871 7.948 1.00 95.69 74 MET A CA 1
ATOM 623 C C . MET A 1 74 ? -9.592 -3.031 7.137 1.00 95.69 74 MET A C 1
ATOM 625 O O . MET A 1 74 ? -9.565 -3.080 5.907 1.00 95.69 74 MET A O 1
ATOM 629 N N . GLN A 1 75 ? -10.714 -3.107 7.844 1.00 96.19 75 GLN A N 1
ATOM 630 C CA . GLN A 1 75 ? -12.041 -3.305 7.275 1.00 96.19 75 GLN A CA 1
ATOM 631 C C . GLN A 1 75 ? -12.952 -2.125 7.607 1.00 96.19 75 GLN A C 1
ATOM 633 O O . GLN A 1 75 ? -12.924 -1.627 8.730 1.00 96.19 75 GLN A O 1
ATOM 638 N N . THR A 1 76 ? -13.783 -1.700 6.661 1.00 93.62 76 THR A N 1
ATOM 639 C CA . THR A 1 76 ? -14.859 -0.724 6.889 1.00 93.62 76 THR A CA 1
ATOM 640 C C . THR A 1 76 ? -16.227 -1.362 6.658 1.00 93.62 76 THR A C 1
ATOM 642 O O . THR A 1 76 ? -16.342 -2.378 5.979 1.00 93.62 76 THR A O 1
ATOM 645 N N . GLU A 1 77 ? -17.275 -0.767 7.221 1.00 92.44 77 GLU A N 1
ATOM 646 C CA . GLU A 1 77 ? -18.666 -1.139 6.921 1.00 92.44 77 GLU A CA 1
ATOM 647 C C . GLU A 1 77 ? -19.164 -0.507 5.611 1.00 92.44 77 GLU A C 1
ATOM 649 O O . GLU A 1 77 ? -20.185 -0.917 5.066 1.00 92.44 77 GLU A O 1
ATOM 654 N N . SER A 1 78 ? -18.444 0.494 5.095 1.00 88.38 78 SER A N 1
ATOM 655 C CA . SER A 1 78 ? -18.783 1.167 3.840 1.00 88.38 78 SER A CA 1
ATOM 656 C C . SER A 1 78 ? -18.343 0.357 2.623 1.00 88.38 78 SER A C 1
ATOM 658 O O . SER A 1 78 ? -17.273 -0.246 2.627 1.00 88.38 78 SER A O 1
ATOM 660 N N . ILE A 1 79 ? -19.130 0.408 1.548 1.00 89.06 79 ILE A N 1
ATOM 661 C CA . ILE A 1 79 ? -18.727 -0.151 0.254 1.00 89.06 79 ILE A CA 1
ATOM 662 C C . ILE A 1 79 ? -17.785 0.840 -0.439 1.00 89.06 79 ILE A C 1
ATOM 664 O O . ILE A 1 79 ? -18.125 2.005 -0.644 1.00 89.06 79 ILE A O 1
ATOM 668 N N . LEU A 1 80 ? -16.600 0.361 -0.797 1.00 86.81 80 LEU A N 1
ATOM 669 C CA . LEU A 1 80 ? -15.523 1.087 -1.453 1.00 86.81 80 LEU A CA 1
ATOM 670 C C . LEU A 1 80 ? -15.421 0.693 -2.935 1.00 86.81 80 LEU A C 1
ATOM 672 O O . LEU A 1 80 ? -15.808 -0.417 -3.313 1.00 86.81 80 LEU A O 1
ATOM 676 N N . PRO A 1 81 ? -14.858 1.563 -3.792 1.00 84.38 81 PRO A N 1
ATOM 677 C CA . PRO A 1 81 ? -14.548 1.199 -5.170 1.00 84.38 81 PRO A CA 1
ATOM 678 C C . PRO A 1 81 ? -13.601 -0.007 -5.226 1.00 84.38 81 PRO A C 1
ATOM 680 O O . PRO A 1 81 ? -12.527 0.027 -4.627 1.00 84.38 81 PRO A O 1
ATOM 683 N N . GLN A 1 82 ? -13.971 -1.055 -5.966 1.00 83.44 82 GLN A N 1
ATOM 684 C CA . GLN A 1 82 ? -13.108 -2.222 -6.159 1.00 83.44 82 GLN A CA 1
ATOM 685 C C . GLN A 1 82 ? -11.989 -1.918 -7.165 1.00 83.44 82 GLN A C 1
ATOM 687 O O . GLN A 1 82 ? -12.280 -1.693 -8.346 1.00 83.44 82 GLN A O 1
ATOM 692 N N . PRO A 1 83 ? -10.711 -1.950 -6.750 1.00 84.00 83 PRO A N 1
ATOM 693 C CA . PRO A 1 83 ? -9.607 -1.913 -7.693 1.00 84.00 83 PRO A CA 1
ATOM 694 C C . PRO A 1 83 ? -9.517 -3.245 -8.445 1.00 84.00 83 PRO A C 1
ATOM 696 O O . PRO A 1 83 ? -9.798 -4.314 -7.902 1.00 84.00 83 PRO A O 1
ATOM 699 N N . ARG A 1 84 ? -9.072 -3.192 -9.701 1.00 85.38 84 ARG A N 1
ATOM 700 C CA . ARG A 1 84 ? -8.653 -4.393 -10.431 1.00 85.38 84 ARG A CA 1
ATOM 701 C C . ARG A 1 84 ? -7.187 -4.658 -10.122 1.00 85.38 84 ARG A C 1
ATOM 703 O O . ARG A 1 84 ? -6.376 -3.743 -10.212 1.00 85.38 84 ARG A O 1
ATOM 710 N N . THR A 1 85 ? -6.854 -5.896 -9.778 1.00 81.44 85 THR A N 1
ATOM 711 C CA . THR A 1 85 ? -5.475 -6.318 -9.527 1.00 81.44 85 THR A CA 1
ATOM 712 C C . THR A 1 85 ? -4.974 -7.184 -10.678 1.00 81.44 85 THR A C 1
ATOM 714 O O . THR A 1 85 ? -5.645 -8.113 -11.127 1.00 81.44 85 THR A O 1
ATOM 717 N N . THR A 1 86 ? -3.782 -6.867 -11.169 1.00 83.25 86 THR A N 1
ATOM 718 C CA . THR A 1 86 ? -3.060 -7.638 -12.186 1.00 83.25 86 THR A CA 1
ATOM 719 C C . THR A 1 86 ? -1.630 -7.856 -11.717 1.00 83.25 86 THR A C 1
ATOM 721 O O . THR A 1 86 ? -1.105 -7.077 -10.921 1.00 83.25 86 THR A O 1
ATOM 724 N N . LEU A 1 87 ? -0.996 -8.931 -12.185 1.00 88.38 87 LEU A N 1
ATOM 725 C CA . LEU A 1 87 ? 0.419 -9.157 -11.905 1.00 88.38 87 LEU A CA 1
ATOM 726 C C . LEU A 1 87 ? 1.266 -8.189 -12.749 1.00 88.38 87 LEU A C 1
ATOM 728 O O . LEU A 1 87 ? 1.027 -8.109 -13.956 1.00 88.38 87 LEU A O 1
ATOM 732 N N . PRO A 1 88 ? 2.220 -7.463 -12.141 1.00 91.62 88 PRO A N 1
ATOM 733 C CA . PRO A 1 88 ? 3.121 -6.580 -12.870 1.00 91.62 88 PRO A CA 1
ATOM 734 C C . PRO A 1 88 ? 4.225 -7.372 -13.578 1.00 91.62 88 PRO A C 1
ATOM 736 O O . PRO A 1 88 ? 4.600 -8.462 -13.138 1.00 91.62 88 PRO A O 1
ATOM 739 N N . HIS A 1 89 ? 4.786 -6.781 -14.628 1.00 95.19 89 HIS A N 1
ATOM 740 C CA . HIS A 1 89 ? 5.924 -7.284 -15.392 1.00 95.19 89 HIS A CA 1
ATOM 741 C C . HIS A 1 89 ? 7.078 -6.279 -15.387 1.00 95.19 89 HIS A C 1
ATOM 743 O O . HIS A 1 89 ? 6.883 -5.077 -15.212 1.00 95.19 89 HIS A O 1
ATOM 749 N N . ASP A 1 90 ? 8.299 -6.774 -15.596 1.00 96.69 90 ASP A N 1
ATOM 750 C CA . ASP A 1 90 ? 9.470 -5.919 -15.797 1.00 96.69 90 ASP A CA 1
ATOM 751 C C . ASP A 1 90 ? 9.230 -4.993 -17.002 1.00 96.69 90 ASP A C 1
ATOM 753 O O . ASP A 1 90 ? 8.871 -5.451 -18.086 1.00 96.69 90 ASP A O 1
ATOM 757 N N . GLY A 1 91 ? 9.448 -3.693 -16.809 1.00 96.00 91 GLY A N 1
ATOM 758 C CA . GLY A 1 91 ? 9.210 -2.656 -17.812 1.00 96.00 91 GLY A CA 1
ATOM 759 C C . GLY A 1 91 ? 7.808 -2.039 -17.795 1.00 96.00 91 GLY A C 1
ATOM 760 O O . GLY A 1 91 ? 7.613 -1.037 -18.482 1.00 96.00 91 GLY A O 1
ATOM 761 N N . ASP A 1 92 ? 6.858 -2.560 -17.008 1.00 95.88 92 ASP A N 1
ATOM 762 C CA . ASP A 1 92 ? 5.526 -1.954 -16.887 1.00 95.88 92 ASP A CA 1
ATOM 763 C C . ASP A 1 92 ? 5.626 -0.532 -16.323 1.00 95.88 92 ASP A C 1
ATOM 765 O O . ASP A 1 92 ? 6.286 -0.301 -15.306 1.00 95.88 92 ASP A O 1
ATOM 769 N N . HIS A 1 93 ? 4.938 0.420 -16.959 1.00 96.25 93 HIS A N 1
ATOM 770 C CA . HIS A 1 93 ? 4.794 1.775 -16.436 1.00 96.25 93 HIS A CA 1
ATOM 771 C C . HIS A 1 93 ? 3.859 1.787 -15.232 1.00 96.25 93 HIS A C 1
ATOM 773 O O . HIS A 1 93 ? 2.761 1.228 -15.272 1.00 96.25 93 HIS A O 1
ATOM 779 N N . VAL A 1 94 ? 4.281 2.471 -14.172 1.00 94.88 94 VAL A N 1
ATOM 780 C CA . VAL A 1 94 ? 3.526 2.553 -12.927 1.00 94.88 94 VAL A CA 1
ATOM 781 C C . VAL A 1 94 ? 3.443 3.970 -12.381 1.00 94.88 94 VAL A C 1
ATOM 783 O O . VAL A 1 94 ? 4.326 4.802 -12.590 1.00 94.88 94 VAL A O 1
ATOM 786 N N . LEU A 1 95 ? 2.360 4.217 -11.654 1.00 93.12 95 LEU A N 1
ATOM 787 C CA . LEU A 1 95 ? 2.082 5.410 -10.878 1.00 93.12 95 LEU A CA 1
ATOM 788 C C . LEU A 1 95 ? 2.015 5.021 -9.401 1.00 93.12 95 LEU A C 1
ATOM 790 O O . LEU A 1 95 ? 1.178 4.212 -8.998 1.00 93.12 95 LEU A O 1
ATOM 794 N N . LEU A 1 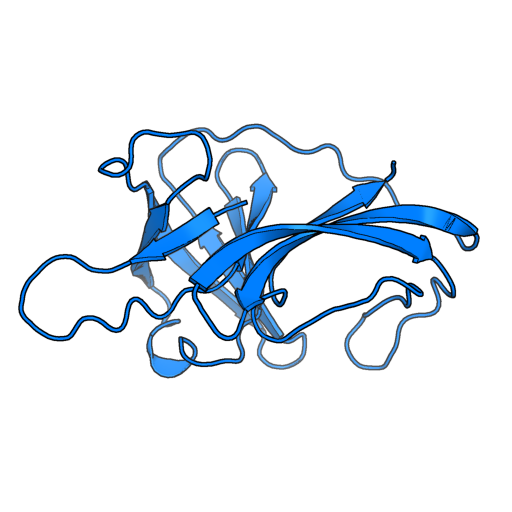96 ? 2.869 5.628 -8.588 1.00 91.88 96 LEU A N 1
ATOM 795 C CA . LEU A 1 96 ? 2.744 5.644 -7.141 1.00 91.88 96 LEU A CA 1
ATOM 796 C C . LEU A 1 96 ? 1.905 6.857 -6.751 1.00 91.88 96 LEU A C 1
ATOM 798 O O . LEU A 1 96 ? 2.319 8.000 -6.941 1.00 91.88 96 LEU A O 1
ATOM 802 N N . LEU A 1 97 ? 0.727 6.605 -6.196 1.00 89.50 97 LEU A N 1
ATOM 803 C CA . LEU A 1 97 ? -0.062 7.637 -5.537 1.00 89.50 97 LEU A CA 1
ATOM 804 C C . LEU A 1 97 ? 0.264 7.566 -4.045 1.00 89.50 97 LEU A C 1
ATOM 806 O O . LEU A 1 97 ? 0.424 6.467 -3.513 1.00 89.50 97 LEU A O 1
ATOM 810 N N . ALA A 1 98 ? 0.382 8.711 -3.373 1.00 88.38 98 ALA A N 1
ATOM 811 C CA . ALA A 1 98 ? 0.708 8.771 -1.948 1.00 88.38 98 ALA A CA 1
ATOM 812 C C . ALA A 1 98 ? 0.394 10.130 -1.312 1.00 88.38 98 ALA A C 1
ATOM 814 O O . ALA A 1 98 ? 0.468 11.155 -1.983 1.00 88.38 98 ALA A O 1
ATOM 815 N N . TYR A 1 99 ? 0.133 10.169 0.000 1.00 84.31 99 TYR A N 1
ATOM 816 C CA . TYR A 1 99 ? 0.191 11.421 0.761 1.00 84.31 99 TYR A CA 1
ATOM 817 C C . TYR A 1 99 ? 1.616 11.684 1.238 1.00 84.31 99 TYR A C 1
ATOM 819 O O . TYR A 1 99 ? 2.019 11.277 2.332 1.00 84.31 99 TYR A O 1
ATOM 827 N N . SER A 1 100 ? 2.375 12.382 0.401 1.00 80.75 100 SER A N 1
ATOM 828 C CA . SER A 1 100 ? 3.801 12.589 0.620 1.00 80.75 100 SER A CA 1
ATOM 829 C C . SER A 1 100 ? 4.076 13.645 1.684 1.00 80.75 100 SER A C 1
ATOM 831 O O . SER A 1 100 ? 3.353 14.640 1.807 1.00 80.75 100 SER A O 1
ATOM 833 N N . TYR A 1 101 ? 5.140 13.443 2.461 1.00 74.25 101 TYR A N 1
ATOM 834 C CA . TYR A 1 101 ? 5.620 14.436 3.413 1.00 74.25 101 TYR A CA 1
ATOM 835 C C . TYR A 1 101 ? 6.479 15.472 2.683 1.00 74.25 101 TYR A C 1
ATOM 837 O O . TYR A 1 101 ? 7.582 15.165 2.236 1.00 74.25 101 TYR A O 1
ATOM 845 N N . THR A 1 102 ? 5.998 16.712 2.594 1.00 64.19 102 THR A N 1
ATOM 846 C CA . THR A 1 102 ? 6.823 17.861 2.187 1.00 64.19 102 THR A CA 1
ATOM 847 C C . THR A 1 102 ? 7.160 18.709 3.413 1.00 64.19 102 THR A C 1
ATOM 849 O O . THR A 1 102 ? 6.496 18.599 4.444 1.00 64.19 102 THR A O 1
ATOM 852 N N . GLU A 1 103 ? 8.177 19.570 3.326 1.00 56.03 103 GLU A N 1
ATOM 853 C CA . GLU A 1 103 ? 8.586 20.444 4.443 1.00 56.03 103 GLU A CA 1
ATOM 854 C C . GLU A 1 103 ? 7.459 21.362 4.950 1.00 56.03 103 GLU A C 1
ATOM 856 O O . GLU A 1 103 ? 7.492 21.802 6.096 1.00 56.03 103 GLU A O 1
ATOM 861 N N . ILE A 1 104 ? 6.460 21.642 4.105 1.00 54.94 104 ILE A N 1
ATOM 862 C CA . ILE A 1 104 ? 5.450 22.682 4.343 1.00 54.94 104 ILE A CA 1
ATOM 863 C C . ILE A 1 104 ? 4.046 22.082 4.522 1.00 54.94 104 ILE A C 1
ATOM 865 O O . ILE A 1 104 ? 3.200 22.675 5.187 1.00 54.94 104 ILE A O 1
ATOM 869 N N . SER A 1 105 ? 3.768 20.902 3.957 1.00 64.88 105 SER A N 1
ATOM 870 C CA . SER A 1 105 ? 2.452 20.257 4.063 1.00 64.88 105 SER A CA 1
ATOM 871 C C . SER A 1 105 ? 2.486 18.769 3.701 1.00 64.88 105 SER A C 1
ATOM 873 O O . SER A 1 105 ? 3.485 18.246 3.202 1.00 64.88 105 SER A O 1
ATOM 875 N N . ARG A 1 106 ? 1.368 18.073 3.919 1.00 68.50 106 ARG A N 1
ATOM 876 C CA . ARG A 1 106 ? 1.126 16.761 3.313 1.00 68.50 106 ARG A CA 1
ATOM 877 C C . ARG A 1 106 ? 0.101 16.933 2.206 1.00 68.50 106 ARG A C 1
ATOM 879 O O . ARG A 1 106 ? -1.000 17.406 2.474 1.00 68.50 106 ARG A O 1
ATOM 886 N N . THR A 1 107 ? 0.464 16.554 0.990 1.00 77.06 107 THR A N 1
ATOM 887 C CA . THR A 1 107 ? -0.415 16.643 -0.179 1.00 77.06 107 THR A CA 1
ATOM 888 C C . THR A 1 107 ? -0.459 15.304 -0.893 1.00 77.06 107 THR A C 1
ATOM 890 O O . THR A 1 107 ? 0.463 14.495 -0.758 1.00 77.06 107 THR A O 1
ATOM 893 N N . LEU A 1 108 ? -1.540 15.062 -1.632 1.00 82.75 108 LEU A N 1
ATOM 894 C CA . LEU A 1 108 ? -1.588 13.934 -2.547 1.00 82.75 108 LEU A CA 1
ATOM 895 C C . LEU A 1 108 ? -0.565 14.185 -3.660 1.00 82.75 108 LEU A C 1
ATOM 897 O O . LEU A 1 108 ? -0.656 15.170 -4.392 1.00 82.75 108 LEU A O 1
ATOM 901 N N . CYS A 1 109 ? 0.403 13.289 -3.767 1.00 85.94 109 CYS A N 1
ATOM 902 C CA . CYS A 1 109 ? 1.435 13.285 -4.785 1.00 85.94 109 CYS A CA 1
ATOM 903 C C . CYS A 1 109 ? 1.246 12.080 -5.702 1.00 85.94 109 CYS A C 1
ATOM 905 O O . CYS A 1 109 ? 0.768 11.020 -5.286 1.00 85.94 109 CYS A O 1
ATOM 907 N N . ILE A 1 110 ? 1.660 12.261 -6.952 1.00 90.00 110 ILE A N 1
ATOM 908 C CA . ILE A 1 110 ? 1.732 11.204 -7.952 1.00 90.00 110 ILE A CA 1
ATOM 909 C C . ILE A 1 110 ? 3.170 11.176 -8.454 1.00 90.00 110 ILE A C 1
ATOM 911 O O . ILE A 1 110 ? 3.656 12.180 -8.976 1.00 90.00 110 ILE A O 1
ATOM 915 N N . THR A 1 111 ? 3.830 10.033 -8.309 1.00 91.75 111 THR A N 1
ATOM 916 C CA . THR A 1 111 ? 5.139 9.774 -8.910 1.00 91.75 111 THR A CA 1
ATOM 917 C C . THR A 1 111 ? 4.993 8.682 -9.956 1.00 91.75 111 THR A C 1
ATOM 919 O O . THR A 1 111 ? 4.283 7.707 -9.734 1.00 91.75 111 THR A O 1
ATOM 922 N N . SER A 1 112 ? 5.660 8.825 -11.097 1.00 94.62 112 SER A N 1
ATOM 923 C CA . SER A 1 112 ? 5.656 7.830 -12.171 1.00 94.62 112 SER A CA 1
ATOM 924 C C . SER A 1 112 ? 7.021 7.179 -12.342 1.00 94.62 112 SER A C 1
ATOM 926 O O . SER A 1 112 ? 8.046 7.829 -12.134 1.00 94.62 112 SER A O 1
ATOM 928 N N . GLY A 1 113 ? 7.025 5.941 -12.820 1.00 95.25 113 GLY A N 1
ATOM 929 C CA . GLY A 1 113 ? 8.232 5.199 -13.155 1.00 95.25 113 GLY A CA 1
ATOM 930 C C . GLY A 1 113 ? 7.903 3.919 -13.909 1.00 95.25 113 GLY A C 1
ATOM 931 O O . GLY A 1 113 ? 6.825 3.779 -14.491 1.00 95.25 113 GLY A O 1
ATOM 932 N N . ILE A 1 114 ? 8.838 2.982 -13.887 1.00 97.00 114 ILE A N 1
ATOM 933 C CA . ILE A 1 114 ? 8.723 1.641 -14.445 1.00 97.00 114 ILE A CA 1
ATOM 934 C C . ILE A 1 114 ? 9.031 0.588 -13.380 1.00 97.00 114 ILE A C 1
ATOM 936 O O . ILE A 1 114 ? 9.765 0.839 -12.418 1.00 97.00 114 ILE A O 1
ATOM 940 N N . ILE A 1 115 ? 8.491 -0.616 -13.540 1.00 96.75 115 ILE A N 1
ATOM 941 C CA . ILE A 1 115 ? 8.918 -1.784 -12.766 1.00 96.75 115 ILE A CA 1
ATOM 942 C C . ILE A 1 115 ? 10.303 -2.204 -13.258 1.00 96.75 115 ILE A C 1
ATOM 944 O O . ILE A 1 115 ? 10.466 -2.699 -14.369 1.00 96.75 115 ILE A O 1
ATOM 948 N N . SER A 1 116 ? 11.320 -2.000 -12.425 1.00 96.69 116 SER A N 1
ATOM 949 C CA . SER A 1 116 ? 12.7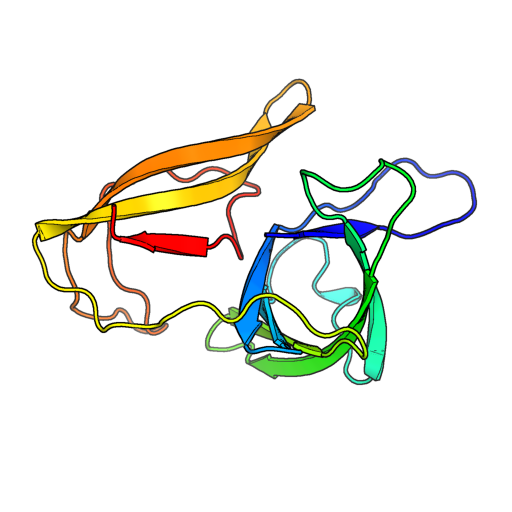10 -2.328 -12.752 1.00 96.69 116 SER A CA 1
ATOM 950 C C . SER A 1 116 ? 13.051 -3.790 -12.469 1.00 96.69 116 SER A C 1
ATOM 952 O O . SER A 1 116 ? 13.984 -4.323 -13.068 1.00 96.69 116 SER A O 1
ATOM 954 N N . SER A 1 117 ? 12.322 -4.447 -11.559 1.00 96.56 117 SER A N 1
ATOM 955 C CA . SER A 1 117 ? 12.392 -5.898 -11.371 1.00 96.56 117 SER A CA 1
ATOM 956 C C . SER A 1 117 ? 11.210 -6.438 -10.566 1.00 96.56 117 SER A C 1
ATOM 958 O O . SER A 1 117 ? 10.948 -5.995 -9.449 1.00 96.56 117 SER A O 1
ATOM 960 N N . THR A 1 118 ? 10.565 -7.477 -11.082 1.00 96.38 118 THR A N 1
ATOM 961 C CA . THR A 1 118 ? 9.529 -8.289 -10.424 1.00 96.38 118 THR A CA 1
ATOM 962 C C . THR A 1 118 ? 10.105 -9.350 -9.488 1.00 96.38 118 THR A C 1
ATOM 964 O O . THR A 1 118 ? 9.363 -9.994 -8.743 1.00 96.38 118 THR A O 1
ATOM 967 N N . LYS A 1 119 ? 11.433 -9.535 -9.472 1.00 96.06 119 LYS A N 1
ATOM 968 C CA . LYS A 1 119 ? 12.085 -10.435 -8.521 1.00 96.06 119 LYS A CA 1
ATOM 969 C C . LYS A 1 119 ? 11.929 -9.882 -7.107 1.00 96.06 119 LYS A C 1
ATOM 971 O O . LYS A 1 119 ? 12.532 -8.867 -6.759 1.00 96.06 119 LYS A O 1
ATOM 976 N N . GLN A 1 120 ? 11.162 -10.602 -6.297 1.00 93.19 120 GLN A N 1
ATOM 977 C CA . GLN A 1 120 ? 10.870 -10.208 -4.928 1.00 93.19 120 GLN A CA 1
ATOM 978 C C . GLN A 1 120 ? 12.114 -10.237 -4.032 1.00 93.19 120 GLN A C 1
ATOM 980 O O . GLN A 1 120 ? 12.969 -11.124 -4.146 1.00 93.19 120 GLN A O 1
ATOM 985 N N . ASP A 1 121 ? 12.206 -9.267 -3.123 1.00 90.81 121 ASP A N 1
ATOM 986 C CA . ASP A 1 121 ? 13.158 -9.306 -2.016 1.00 90.81 121 ASP A CA 1
ATOM 987 C C . ASP A 1 121 ? 12.668 -10.220 -0.870 1.00 90.81 121 ASP A C 1
ATOM 989 O O . ASP A 1 121 ? 11.637 -10.886 -0.963 1.00 90.81 121 ASP A O 1
ATOM 993 N N . LYS A 1 122 ? 13.415 -10.265 0.241 1.00 87.75 122 LYS A N 1
ATOM 994 C CA . LYS A 1 122 ? 13.063 -11.088 1.415 1.00 87.75 122 LYS A CA 1
ATOM 995 C C . LYS A 1 122 ? 11.749 -10.689 2.106 1.00 87.75 122 LYS A C 1
ATOM 997 O O . LYS A 1 122 ? 11.292 -11.431 2.970 1.00 87.75 122 LYS A O 1
ATOM 1002 N N . TYR A 1 123 ? 11.185 -9.535 1.763 1.00 85.75 123 TYR A N 1
ATOM 1003 C CA . TYR A 1 123 ? 9.930 -9.015 2.297 1.00 85.75 123 TYR A CA 1
ATOM 1004 C C . TYR A 1 123 ? 8.789 -9.103 1.272 1.00 85.75 123 TYR A C 1
ATOM 1006 O O . TYR A 1 123 ? 7.674 -8.688 1.564 1.00 85.75 123 TYR A O 1
ATOM 1014 N N . GLY A 1 124 ? 9.041 -9.668 0.085 1.00 87.00 124 GLY A N 1
ATOM 1015 C CA . GLY A 1 124 ? 8.040 -9.793 -0.973 1.00 87.00 124 GLY A CA 1
ATOM 1016 C C . GLY A 1 124 ? 7.904 -8.553 -1.862 1.00 87.00 124 GLY A C 1
ATOM 1017 O O . GLY A 1 124 ? 6.997 -8.513 -2.691 1.00 87.00 124 GLY A O 1
ATOM 1018 N N . HIS A 1 125 ? 8.781 -7.551 -1.734 1.00 91.31 125 HIS A N 1
ATOM 1019 C CA . HIS A 1 125 ? 8.697 -6.330 -2.538 1.00 91.31 125 HIS A CA 1
ATOM 1020 C C . HIS A 1 125 ? 9.279 -6.524 -3.936 1.00 91.31 125 HIS A C 1
ATOM 1022 O O . HIS A 1 125 ? 10.358 -7.097 -4.093 1.00 91.31 125 HIS A O 1
ATOM 1028 N N . ILE A 1 126 ? 8.609 -5.956 -4.937 1.00 93.31 126 ILE A N 1
ATOM 1029 C CA . ILE A 1 126 ? 9.165 -5.735 -6.278 1.00 93.31 126 ILE A CA 1
ATOM 1030 C C . ILE A 1 126 ? 9.815 -4.350 -6.351 1.00 93.31 126 ILE A C 1
ATOM 1032 O O . ILE A 1 126 ? 9.546 -3.481 -5.521 1.00 93.31 126 ILE A O 1
ATOM 1036 N N . ARG A 1 127 ? 10.677 -4.127 -7.343 1.00 95.00 127 ARG A N 1
ATOM 1037 C CA . ARG A 1 127 ? 11.391 -2.860 -7.516 1.00 95.00 127 ARG A CA 1
ATOM 1038 C C . ARG A 1 127 ? 10.793 -2.039 -8.645 1.00 95.00 127 ARG A C 1
ATOM 1040 O O . ARG A 1 127 ? 10.538 -2.550 -9.732 1.00 95.00 127 ARG A O 1
ATOM 1047 N N . SER A 1 128 ? 10.655 -0.747 -8.383 1.00 94.38 128 SER A N 1
ATOM 1048 C CA . SER A 1 128 ? 10.375 0.287 -9.374 1.00 94.38 128 SER A CA 1
ATOM 1049 C C . SER A 1 128 ? 11.448 1.370 -9.279 1.00 94.38 128 SER A C 1
ATOM 1051 O O . SER A 1 128 ? 12.101 1.492 -8.242 1.00 94.38 128 SER A O 1
ATOM 1053 N N . ASP A 1 129 ? 11.659 2.127 -10.351 1.00 95.12 129 ASP A N 1
ATOM 1054 C CA . ASP A 1 129 ? 12.497 3.332 -10.329 1.00 95.12 129 ASP A CA 1
ATOM 1055 C C . ASP A 1 129 ? 11.729 4.605 -9.912 1.00 95.12 129 ASP A C 1
ATOM 1057 O O . ASP A 1 129 ? 12.302 5.695 -9.914 1.00 95.12 129 ASP A O 1
ATOM 1061 N N . CYS A 1 130 ? 10.459 4.471 -9.504 1.00 91.31 130 CYS A N 1
ATOM 1062 C CA . CYS A 1 130 ? 9.691 5.561 -8.908 1.00 91.31 130 CYS A CA 1
ATOM 1063 C C . CYS A 1 130 ? 10.436 6.175 -7.714 1.00 91.31 130 CYS A C 1
ATOM 1065 O O . CYS A 1 130 ? 10.858 5.472 -6.792 1.00 91.31 130 CYS A O 1
ATOM 1067 N N . GLY A 1 131 ? 10.510 7.506 -7.680 1.00 86.62 131 GLY A N 1
ATOM 1068 C CA . GLY A 1 131 ? 10.885 8.226 -6.466 1.00 86.62 131 GLY A CA 1
ATOM 1069 C C . GLY A 1 131 ? 9.838 8.020 -5.366 1.00 86.62 131 GLY A C 1
ATOM 1070 O O . GLY A 1 131 ? 8.644 8.198 -5.604 1.00 86.62 131 GLY A O 1
ATOM 1071 N N . ALA A 1 132 ? 10.287 7.670 -4.163 1.00 84.25 132 ALA A N 1
ATOM 1072 C CA . ALA A 1 132 ? 9.437 7.534 -2.984 1.00 84.25 132 ALA A CA 1
ATOM 1073 C C . ALA A 1 132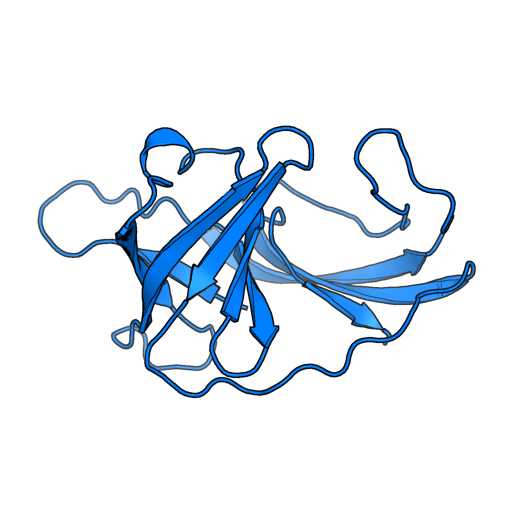 ? 10.025 8.336 -1.817 1.00 84.25 132 ALA A C 1
ATOM 1075 O O . ALA A 1 132 ? 11.229 8.284 -1.555 1.00 84.25 132 ALA A O 1
ATOM 1076 N N . ASN A 1 133 ? 9.167 9.063 -1.109 1.00 83.75 133 ASN A N 1
ATOM 1077 C CA . ASN A 1 133 ? 9.507 9.893 0.040 1.00 83.75 133 ASN A CA 1
ATOM 1078 C C . ASN A 1 133 ? 8.909 9.330 1.336 1.00 83.75 133 ASN A C 1
ATOM 1080 O O . ASN A 1 133 ? 8.051 8.442 1.346 1.00 83.75 133 ASN A O 1
ATOM 1084 N N . LYS A 1 134 ? 9.322 9.904 2.473 1.00 81.19 134 LYS A N 1
ATOM 1085 C CA . LYS A 1 134 ? 8.633 9.661 3.746 1.00 81.19 134 LYS A CA 1
ATOM 1086 C C . LYS A 1 134 ? 7.155 10.052 3.588 1.00 81.19 134 LYS A C 1
ATOM 1088 O O . LYS A 1 134 ? 6.851 11.126 3.086 1.00 81.19 134 LYS A O 1
ATOM 1093 N N . GLY A 1 135 ? 6.246 9.194 4.046 1.00 80.62 135 GLY A N 1
ATOM 1094 C CA . GLY A 1 135 ? 4.794 9.390 3.914 1.00 80.62 135 GLY A CA 1
ATOM 1095 C C . GLY A 1 135 ? 4.157 8.591 2.776 1.00 80.62 135 GLY A C 1
ATOM 1096 O O . GLY A 1 135 ? 2.970 8.275 2.859 1.00 80.62 135 GLY A O 1
ATOM 1097 N N . ASP A 1 136 ? 4.950 8.157 1.791 1.00 87.56 136 ASP A N 1
ATOM 1098 C CA . ASP A 1 136 ? 4.429 7.379 0.663 1.00 87.56 136 ASP A CA 1
ATOM 1099 C C . ASP A 1 136 ? 4.147 5.910 1.020 1.00 87.56 136 ASP A C 1
ATOM 1101 O O . ASP A 1 136 ? 3.382 5.237 0.330 1.00 87.56 136 ASP A O 1
ATOM 1105 N N . SER A 1 137 ? 4.708 5.422 2.134 1.00 87.25 137 SER A N 1
ATOM 1106 C CA . SER A 1 137 ? 4.455 4.083 2.685 1.00 87.25 137 SER A CA 1
ATOM 1107 C C . SER A 1 137 ? 2.960 3.792 2.843 1.00 87.25 137 SER A C 1
ATOM 1109 O O . SER A 1 137 ? 2.215 4.593 3.407 1.00 87.25 137 SER A O 1
ATOM 1111 N N . GLY A 1 138 ? 2.531 2.611 2.387 1.00 87.38 138 GLY A N 1
ATOM 1112 C CA . GLY A 1 138 ? 1.119 2.211 2.339 1.00 87.38 138 GLY A CA 1
ATOM 1113 C C . GLY A 1 138 ? 0.334 2.808 1.163 1.00 87.38 138 GLY A C 1
ATOM 1114 O O . GLY A 1 138 ? -0.854 2.507 0.995 1.00 87.38 138 GLY A O 1
ATOM 1115 N N . GLY A 1 139 ? 0.989 3.625 0.334 1.00 88.94 139 GLY A N 1
ATOM 1116 C CA . GLY A 1 139 ? 0.439 4.122 -0.910 1.00 88.94 139 GLY A CA 1
ATOM 1117 C C . GLY A 1 139 ? 0.268 3.058 -1.989 1.00 88.94 139 GLY A C 1
ATOM 1118 O O . GLY A 1 139 ? 0.791 1.950 -1.899 1.00 88.94 139 GLY A O 1
ATOM 1119 N N . GLY A 1 140 ? -0.541 3.392 -2.989 1.00 89.88 140 GLY A N 1
ATOM 1120 C CA . GLY A 1 140 ? -0.972 2.465 -4.022 1.00 89.88 140 GLY A CA 1
ATOM 1121 C C . GLY A 1 140 ? -0.092 2.616 -5.249 1.00 89.88 140 GLY A C 1
ATOM 1122 O O . GLY A 1 140 ? 0.153 3.737 -5.695 1.00 89.88 140 GLY A O 1
ATOM 1123 N N . CYS A 1 141 ? 0.350 1.487 -5.790 1.00 90.50 141 CYS A N 1
ATOM 1124 C CA . CYS A 1 141 ? 1.065 1.411 -7.055 1.00 90.50 141 CYS A CA 1
ATOM 1125 C C . CYS A 1 141 ? 0.105 0.890 -8.128 1.00 90.50 141 CYS A C 1
ATOM 1127 O O . CYS A 1 141 ? -0.488 -0.178 -7.963 1.00 90.50 141 CYS A O 1
ATOM 1129 N N . PHE A 1 142 ? -0.072 1.657 -9.197 1.00 89.69 142 PHE A N 1
ATOM 1130 C CA . PHE A 1 142 ? -1.047 1.400 -10.253 1.00 89.69 142 PHE A CA 1
ATOM 1131 C C . PHE A 1 142 ? -0.338 1.350 -11.598 1.00 89.69 142 PHE A C 1
ATOM 1133 O O . PHE A 1 142 ? 0.578 2.129 -11.829 1.00 89.69 142 PHE A O 1
ATOM 1140 N N . THR A 1 143 ? -0.761 0.472 -12.499 1.00 87.12 143 THR A N 1
ATOM 1141 C CA . THR A 1 143 ? -0.308 0.523 -13.895 1.00 87.12 143 THR A CA 1
ATOM 1142 C C . THR A 1 143 ? -0.856 1.783 -14.567 1.00 87.12 143 THR A C 1
ATOM 1144 O O . THR A 1 143 ? -2.032 2.103 -14.366 1.00 87.12 143 THR A O 1
ATOM 1147 N N . ALA A 1 144 ? -0.010 2.485 -15.324 1.00 76.25 144 ALA A N 1
ATOM 1148 C CA . ALA A 1 144 ? -0.393 3.672 -16.096 1.00 76.25 144 ALA A CA 1
ATOM 1149 C C . ALA A 1 144 ? -1.182 3.320 -17.368 1.00 76.25 144 ALA A C 1
ATOM 1151 O O . ALA A 1 144 ? -0.924 2.239 -17.946 1.00 76.25 144 ALA A O 1
#

Sequence (144 aa):
MLTISEQQQESNITKNHTVTIVNDNHIVSHYHGELRYELKLGRNLYVKFPDIDEYTHYMVKVIYFNENLDYVLMQTESILPQPRTTLPHDGDHVLLLAYSYTEISRTLCITSGIISSTKQDKYGHIRSDCGANKGDSGGGCFTA

Foldseek 3Di:
DKWWADDDDDDPDRVTADWADAAQWKIKFFCDDPCVVVLDAQHWIWIGDPPDDPPDTFIWGFHDDDVLLGMTMIGGPGTDDHDDDDQDDFFFKKKWWWQADDPVHTDTDIWIWTQNACPADSSGDTDTPTDDHPGSGNTDMGGD

pLDDT: mean 81.54, std 17.26, range [31.05, 97.44]